Protein AF-A0A921BNP8-F1 (afdb_monomer)

Solvent-accessible surface area (backbone atoms only — not comparable to full-atom values): 3602 Å² total; per-residue (Å²): 140,87,83,90,85,87,77,92,50,64,70,57,47,63,75,74,42,79,58,51,72,44,72,54,98,96,36,79,76,46,74,37,38,68,68,57,49,25,73,74,34,99,81,57,44,72,65,64,62,62,75,77,106

Nearest PDB structures (foldseek):
  5kpi-assembly2_B  TM=6.873E-01  e=4.699E-01  Mus musculus
  8sq0-assembly1_B  TM=6.851E-01  e=5.779E-01  Saccharomyces cerevisiae
  7sel-assembly1_A  TM=7.015E-01  e=8.157E-01  Escherichia coli
  8px9-assembly1_A  TM=6.227E-01  e=9.362E-01  Escherichia coli
  7y1j-assembly1_A  TM=8.151E-01  e=3.237E+00  Rattus norvegicus

Structure (mmCIF, N/CA/C/O backbone):
data_AF-A0A921BNP8-F1
#
_entry.id   AF-A0A921BNP8-F1
#
loop_
_atom_site.group_PDB
_atom_site.id
_atom_site.type_symbol
_atom_site.label_atom_id
_atom_site.label_alt_id
_atom_site.label_comp_id
_atom_site.label_asym_id
_atom_site.label_entity_id
_atom_site.label_seq_id
_atom_site.pdbx_PDB_ins_code
_atom_site.Cartn_x
_atom_site.Cartn_y
_atom_site.Cartn_z
_atom_site.occupancy
_atom_s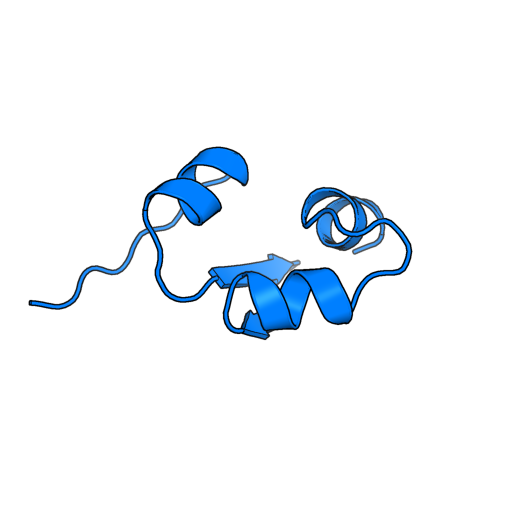ite.B_iso_or_equiv
_atom_site.auth_seq_id
_atom_site.auth_comp_id
_atom_site.auth_asym_id
_atom_site.auth_atom_id
_atom_site.pdbx_PDB_model_num
ATOM 1 N N . MET A 1 1 ? -7.541 -5.201 16.346 1.00 81.44 1 MET A N 1
ATOM 2 C CA . MET A 1 1 ? -8.388 -4.101 15.836 1.00 81.44 1 MET A CA 1
ATOM 3 C C . MET A 1 1 ? -8.142 -4.019 14.342 1.00 81.44 1 MET A C 1
ATOM 5 O O . MET A 1 1 ? -6.985 -4.116 13.963 1.00 81.44 1 MET A O 1
ATOM 9 N N . THR A 1 2 ? -9.177 -3.870 13.519 1.00 91.62 2 THR A N 1
ATOM 10 C CA . THR A 1 2 ? -9.036 -3.727 12.062 1.00 91.62 2 THR A CA 1
ATOM 11 C C . THR A 1 2 ? -9.890 -2.553 11.616 1.00 91.62 2 THR A C 1
ATOM 13 O O . THR A 1 2 ? -11.034 -2.436 12.055 1.00 91.62 2 THR A O 1
ATOM 16 N N . VAL A 1 3 ? -9.326 -1.681 10.785 1.00 92.69 3 VAL A N 1
ATOM 17 C CA . VAL A 1 3 ? -9.974 -0.460 10.298 1.00 92.69 3 VAL A CA 1
ATOM 18 C C . VAL A 1 3 ? -9.999 -0.506 8.779 1.00 92.69 3 VAL A C 1
ATOM 20 O O . VAL A 1 3 ? -9.009 -0.864 8.149 1.00 92.69 3 VAL A O 1
ATOM 23 N N . PHE A 1 4 ? -11.144 -0.154 8.203 1.00 93.31 4 PHE A N 1
ATOM 24 C CA . PHE A 1 4 ? -11.269 0.084 6.773 1.00 93.31 4 PHE A CA 1
ATOM 25 C C . PHE A 1 4 ? -11.337 1.590 6.538 1.00 93.31 4 PHE A C 1
ATOM 27 O O . PHE A 1 4 ? -12.187 2.264 7.123 1.00 93.31 4 PHE A O 1
ATOM 34 N N . VAL A 1 5 ? -10.448 2.105 5.692 1.00 92.81 5 VAL A N 1
ATOM 35 C CA . VAL A 1 5 ? -10.400 3.520 5.326 1.00 92.81 5 VAL A CA 1
ATOM 36 C C . VAL A 1 5 ? -10.488 3.656 3.810 1.00 92.81 5 VAL A C 1
ATOM 38 O O . VAL A 1 5 ? -9.872 2.892 3.070 1.00 92.81 5 VAL A O 1
ATOM 41 N N . SER A 1 6 ? -11.265 4.630 3.346 1.00 92.25 6 SER A N 1
ATOM 42 C CA . SER A 1 6 ? -11.340 5.006 1.935 1.00 92.25 6 SER A CA 1
ATOM 43 C C . SER A 1 6 ? -10.976 6.475 1.797 1.00 92.25 6 SER A C 1
ATOM 45 O O . SER A 1 6 ? -11.578 7.324 2.455 1.00 92.25 6 SER A O 1
ATOM 47 N N . THR A 1 7 ? -10.021 6.778 0.928 1.00 91.19 7 THR A N 1
ATOM 48 C CA . THR A 1 7 ? -9.558 8.139 0.663 1.00 91.19 7 THR A CA 1
ATOM 49 C C . THR A 1 7 ? -9.290 8.314 -0.826 1.00 91.19 7 THR A C 1
ATOM 51 O O . THR A 1 7 ? -9.018 7.348 -1.536 1.00 91.19 7 THR A O 1
ATOM 54 N N . HIS A 1 8 ? -9.390 9.555 -1.293 1.00 88.88 8 HIS A N 1
ATOM 55 C CA . HIS A 1 8 ? -8.958 9.962 -2.631 1.00 88.88 8 HIS A CA 1
ATOM 56 C C . HIS A 1 8 ? -7.507 10.471 -2.632 1.00 88.88 8 HIS A C 1
ATOM 58 O O . HIS A 1 8 ? -6.957 10.752 -3.691 1.00 88.88 8 HIS A O 1
ATOM 64 N N . GLN A 1 9 ? -6.894 10.612 -1.452 1.00 86.69 9 GLN A N 1
ATOM 65 C CA . GLN A 1 9 ? -5.506 11.025 -1.279 1.00 86.69 9 GLN A CA 1
ATOM 66 C C . GLN A 1 9 ? -4.643 9.800 -1.002 1.00 86.69 9 GLN A C 1
ATOM 68 O O . GLN A 1 9 ? -4.759 9.172 0.050 1.00 86.69 9 GLN A O 1
ATOM 73 N N . LEU A 1 10 ? -3.769 9.474 -1.946 1.00 83.62 10 LEU A N 1
ATOM 74 C CA . LEU A 1 10 ? -2.957 8.262 -1.901 1.00 83.62 10 LEU A CA 1
ATOM 75 C C . LEU A 1 10 ? -1.952 8.273 -0.743 1.00 83.62 10 LEU A C 1
ATOM 77 O O . LEU A 1 10 ? -1.824 7.270 -0.051 1.00 83.62 10 LEU A O 1
ATOM 81 N N . SER A 1 11 ? -1.361 9.433 -0.450 1.00 86.25 11 SER A N 1
ATOM 82 C CA . SER A 1 11 ? -0.446 9.626 0.683 1.00 86.25 11 SER A CA 1
ATOM 83 C C . SER A 1 11 ? -1.068 9.254 2.033 1.00 86.25 11 SER A C 1
ATOM 85 O O . SER A 1 11 ? -0.406 8.670 2.883 1.00 86.25 11 SER A O 1
ATOM 87 N N . VAL A 1 12 ? -2.362 9.531 2.219 1.00 89.44 12 VAL A N 1
ATOM 88 C CA . VAL A 1 12 ? -3.089 9.164 3.445 1.00 89.44 12 VAL A CA 1
ATOM 89 C C . VAL A 1 12 ? -3.305 7.651 3.518 1.00 89.44 12 VAL A C 1
ATOM 91 O O . VAL A 1 12 ? -3.224 7.065 4.595 1.00 89.44 12 VAL A O 1
ATOM 94 N N . ALA A 1 13 ? -3.571 6.998 2.381 1.00 89.56 13 ALA A N 1
ATOM 95 C CA . ALA A 1 13 ? -3.680 5.541 2.335 1.00 89.56 13 ALA A CA 1
ATOM 96 C C . ALA A 1 13 ? -2.334 4.870 2.653 1.00 89.56 13 ALA A C 1
ATOM 98 O O . ALA A 1 13 ? -2.315 3.886 3.382 1.00 89.56 13 ALA A O 1
ATOM 99 N N . GLU A 1 14 ? -1.226 5.420 2.155 1.00 86.12 14 GLU A N 1
ATOM 100 C CA . GLU A 1 14 ? 0.130 4.926 2.426 1.00 86.12 14 GLU A CA 1
ATOM 101 C C . GLU A 1 14 ? 0.554 5.107 3.884 1.00 86.12 14 GLU A C 1
ATOM 103 O O . GLU A 1 14 ? 1.163 4.207 4.453 1.00 86.12 14 GLU A O 1
ATOM 108 N N . GLU A 1 15 ? 0.210 6.234 4.509 1.00 89.94 15 GLU A N 1
ATOM 109 C CA . GLU A 1 15 ? 0.550 6.494 5.912 1.00 89.94 15 GLU A CA 1
ATOM 110 C C . GLU A 1 15 ? -0.238 5.598 6.880 1.00 89.94 15 GLU A C 1
ATOM 112 O O . GLU A 1 15 ? 0.283 5.183 7.915 1.00 89.94 15 GLU A O 1
ATOM 117 N N . MET A 1 16 ? -1.506 5.310 6.567 1.00 91.00 16 MET A N 1
ATOM 118 C CA . MET A 1 16 ? -2.427 4.681 7.518 1.00 91.00 16 MET A CA 1
ATOM 119 C C . MET A 1 16 ? -2.668 3.185 7.297 1.00 91.00 16 MET A C 1
ATOM 121 O O . MET A 1 16 ? -3.129 2.522 8.228 1.00 91.00 16 MET A O 1
ATOM 125 N N . ALA A 1 17 ? -2.455 2.654 6.089 1.00 91.81 17 ALA A N 1
ATOM 126 C CA . ALA A 1 17 ? -2.900 1.309 5.736 1.00 91.81 17 ALA A CA 1
ATOM 127 C C . ALA A 1 17 ? -1.745 0.317 5.572 1.00 91.81 17 ALA A C 1
ATOM 129 O O . ALA A 1 17 ? -0.808 0.537 4.812 1.00 91.81 17 ALA A O 1
ATOM 130 N N . ASP A 1 18 ? -1.895 -0.859 6.184 1.00 91.62 18 ASP A N 1
ATOM 131 C CA . ASP A 1 18 ? -0.992 -1.994 5.951 1.00 91.62 18 ASP A CA 1
ATOM 132 C C . ASP A 1 18 ? -1.133 -2.558 4.522 1.00 91.62 18 ASP A C 1
ATOM 134 O O . ASP A 1 18 ? -0.211 -3.160 3.967 1.00 91.62 18 ASP A O 1
ATOM 138 N N . ARG A 1 19 ? -2.324 -2.403 3.926 1.00 91.50 19 ARG A N 1
ATOM 139 C CA . ARG A 1 19 ? -2.669 -2.861 2.574 1.00 91.50 19 ARG A CA 1
ATOM 140 C C . ARG A 1 19 ? -3.547 -1.838 1.878 1.00 91.50 19 ARG A C 1
ATOM 142 O O . ARG A 1 19 ? -4.483 -1.311 2.476 1.00 91.50 19 ARG A O 1
ATOM 149 N N . ILE A 1 20 ? -3.297 -1.628 0.594 1.00 92.00 20 ILE A N 1
ATOM 150 C CA . ILE A 1 20 ? -3.957 -0.603 -0.210 1.00 92.00 20 ILE A CA 1
ATOM 151 C C . ILE A 1 20 ? -4.669 -1.276 -1.378 1.00 92.00 20 ILE A C 1
ATOM 153 O O . ILE A 1 20 ? -4.127 -2.171 -2.023 1.00 92.00 20 ILE A O 1
ATOM 157 N N . GLY A 1 21 ? -5.906 -0.848 -1.632 1.00 90.19 21 GLY A N 1
ATOM 158 C CA . GLY A 1 21 ? -6.686 -1.232 -2.803 1.00 90.19 21 GLY A CA 1
ATOM 159 C C . GLY A 1 21 ? -6.990 -0.013 -3.664 1.00 90.19 21 GLY A C 1
ATOM 160 O O . GLY A 1 21 ? -7.482 0.990 -3.153 1.00 90.19 21 GLY A O 1
ATOM 161 N N . ILE A 1 22 ? -6.732 -0.105 -4.967 1.00 86.75 22 ILE A N 1
ATOM 162 C CA . ILE A 1 22 ? -7.064 0.940 -5.939 1.00 86.75 22 ILE A CA 1
ATOM 163 C C . ILE A 1 22 ? -8.336 0.525 -6.662 1.00 86.75 22 ILE A C 1
ATOM 165 O O . ILE A 1 22 ? -8.382 -0.528 -7.298 1.00 86.75 22 ILE A O 1
ATOM 169 N N . MET A 1 23 ? -9.375 1.351 -6.562 1.00 86.19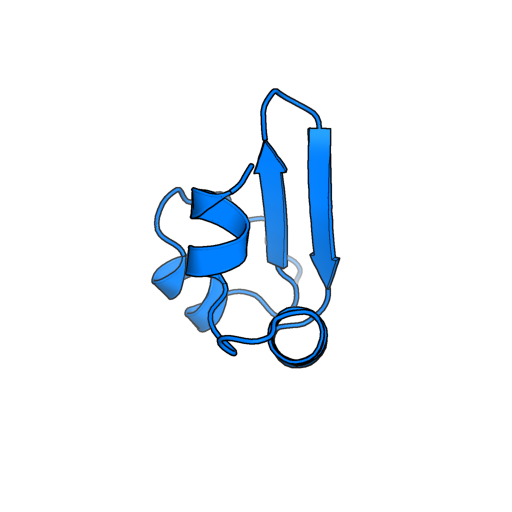 23 MET A N 1
ATOM 170 C CA . MET A 1 23 ? -10.639 1.137 -7.261 1.00 86.19 23 MET A CA 1
ATOM 171 C C . MET A 1 23 ? -10.792 2.120 -8.418 1.00 86.19 23 MET A C 1
ATOM 173 O O . MET A 1 23 ? -10.605 3.321 -8.242 1.00 86.19 23 MET A O 1
ATOM 177 N N . HIS A 1 24 ? -11.209 1.615 -9.575 1.00 82.50 24 HIS A N 1
ATOM 178 C CA . HIS A 1 24 ? -11.554 2.413 -10.747 1.00 82.50 2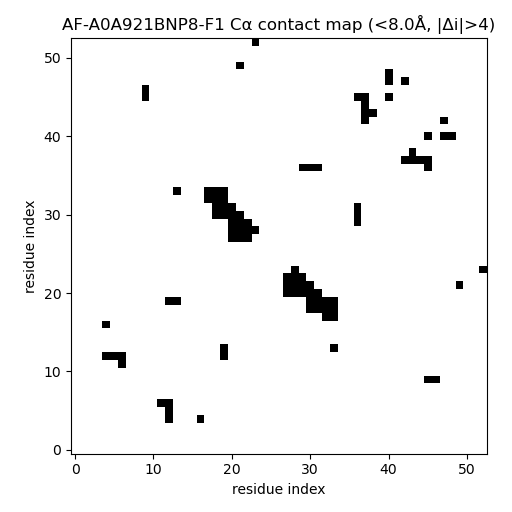4 HIS A CA 1
ATOM 179 C C . HIS A 1 24 ? -12.869 1.897 -11.345 1.00 82.50 24 HIS A C 1
ATOM 181 O O . HIS A 1 24 ? -13.036 0.693 -11.535 1.00 82.50 24 HIS A O 1
ATOM 187 N N . GLN A 1 25 ? -13.832 2.794 -11.591 1.00 86.12 25 GLN A N 1
ATOM 188 C CA . GLN A 1 25 ? -15.151 2.464 -12.169 1.00 86.12 25 GLN A CA 1
ATOM 189 C C . GLN A 1 25 ? -15.867 1.274 -11.494 1.00 86.12 25 GLN A C 1
ATOM 191 O O . GLN A 1 25 ? -16.435 0.401 -12.149 1.00 86.12 25 GLN A O 1
ATOM 196 N N . GLY A 1 26 ? -15.827 1.213 -10.160 1.00 87.62 26 GLY A N 1
ATOM 197 C CA . GLY A 1 26 ? -16.472 0.139 -9.395 1.00 87.62 26 GLY A CA 1
ATOM 198 C C . GLY A 1 26 ? -15.758 -1.216 -9.466 1.00 87.62 26 GLY A C 1
ATOM 199 O O . GLY A 1 26 ? -16.329 -2.226 -9.061 1.00 87.62 26 GLY A O 1
ATOM 200 N N . ARG A 1 27 ? -14.518 -1.260 -9.966 1.00 85.19 27 ARG A N 1
ATOM 201 C CA . ARG A 1 27 ? -13.680 -2.464 -10.016 1.00 85.19 27 ARG A CA 1
ATOM 202 C C . ARG A 1 27 ? -12.401 -2.254 -9.217 1.00 85.19 27 ARG A C 1
ATOM 204 O O . ARG A 1 27 ? -11.821 -1.172 -9.243 1.00 85.19 27 ARG A O 1
ATOM 211 N N . LEU A 1 28 ? -11.959 -3.299 -8.521 1.00 86.12 28 LEU A N 1
ATOM 212 C CA . LEU A 1 28 ? -10.666 -3.322 -7.844 1.00 86.12 28 LEU A CA 1
ATOM 213 C C . LEU A 1 28 ? -9.579 -3.563 -8.894 1.00 86.12 28 LEU A C 1
ATOM 215 O O . LEU A 1 28 ? -9.495 -4.650 -9.462 1.00 86.12 28 LEU A O 1
ATOM 219 N N . PHE A 1 29 ? -8.803 -2.526 -9.181 1.00 83.25 29 PHE A N 1
ATOM 220 C CA . PHE A 1 29 ? -7.753 -2.538 -10.191 1.00 83.25 29 PHE A CA 1
ATOM 221 C C . PHE A 1 29 ? -6.441 -3.111 -9.641 1.00 83.25 29 PHE A C 1
ATOM 223 O O . PHE A 1 29 ? -5.781 -3.892 -10.317 1.00 83.25 29 PHE A O 1
ATOM 230 N N . ALA A 1 30 ? -6.090 -2.774 -8.396 1.00 84.69 30 ALA A N 1
ATOM 231 C CA . ALA A 1 30 ? -4.900 -3.284 -7.717 1.00 84.69 30 ALA A CA 1
ATOM 232 C C . ALA A 1 30 ? -5.161 -3.474 -6.220 1.00 84.69 30 ALA A C 1
ATOM 234 O O . ALA A 1 30 ? -5.975 -2.755 -5.638 1.00 84.69 30 ALA A O 1
ATOM 235 N N . PHE A 1 31 ? -4.479 -4.434 -5.595 1.00 88.88 31 PHE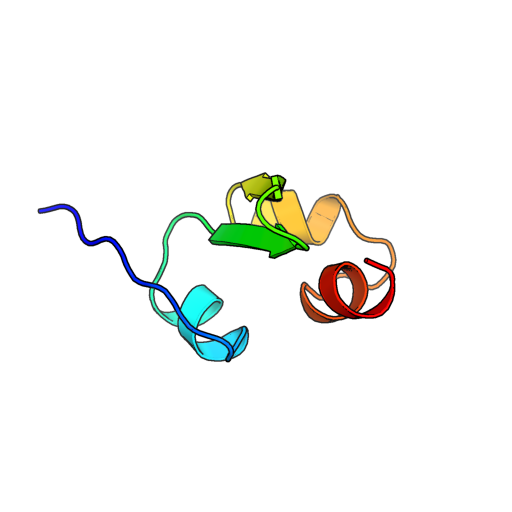 A N 1
ATOM 236 C CA . PHE A 1 31 ? -4.540 -4.663 -4.153 1.00 88.88 31 PHE A CA 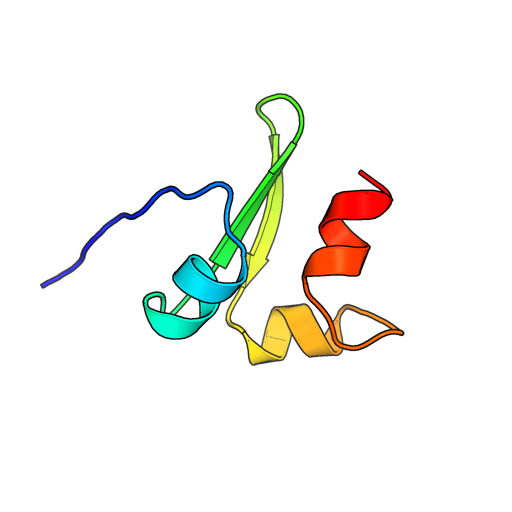1
ATOM 237 C C . PHE A 1 31 ? -3.275 -5.360 -3.656 1.00 88.88 31 PHE A C 1
ATOM 239 O O . PHE A 1 31 ? -2.889 -6.387 -4.209 1.00 88.88 31 PHE A O 1
ATOM 246 N N . GLY A 1 32 ? -2.662 -4.830 -2.602 1.00 90.06 32 GLY A N 1
ATOM 247 C CA . GLY A 1 32 ? -1.417 -5.367 -2.057 1.00 90.06 32 GLY A CA 1
ATOM 248 C C . G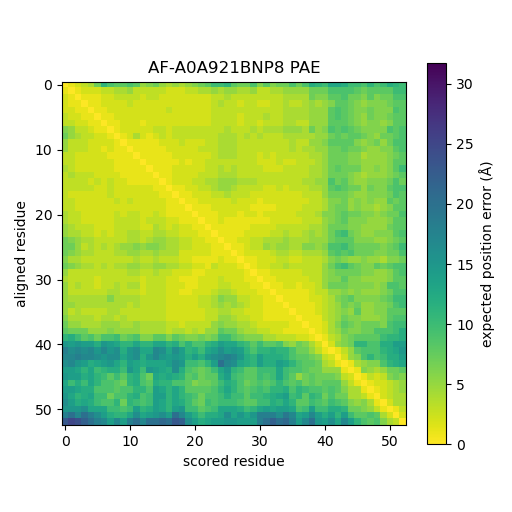LY A 1 32 ? -0.888 -4.548 -0.887 1.00 90.06 32 GLY A C 1
ATOM 249 O O . GLY A 1 32 ? -1.519 -3.578 -0.462 1.00 90.06 32 GLY A O 1
ATOM 250 N N . SER A 1 33 ? 0.253 -4.955 -0.342 1.00 90.25 33 SER A N 1
ATOM 251 C CA . SER A 1 33 ? 1.059 -4.107 0.536 1.00 90.25 33 SER A CA 1
ATOM 252 C C . SER A 1 33 ? 1.686 -2.955 -0.254 1.00 90.25 33 SER A C 1
ATOM 254 O O . SER A 1 33 ? 1.729 -2.964 -1.486 1.00 90.25 33 SER A O 1
ATOM 256 N N . HIS A 1 34 ? 2.203 -1.961 0.461 1.00 83.25 34 HIS A N 1
ATOM 257 C CA . HIS A 1 34 ? 2.917 -0.848 -0.158 1.00 83.25 34 HIS A CA 1
ATOM 258 C C . HIS A 1 34 ? 4.112 -1.322 -1.011 1.00 83.25 34 HIS A C 1
ATOM 260 O O . HIS A 1 34 ? 4.255 -0.887 -2.151 1.00 83.25 34 HIS A O 1
ATOM 266 N N . GLU A 1 35 ? 4.909 -2.278 -0.518 1.00 84.25 35 GLU A N 1
ATOM 267 C CA . GLU A 1 35 ? 6.034 -2.856 -1.271 1.00 84.25 35 GLU A CA 1
ATOM 268 C C . GLU A 1 35 ? 5.579 -3.609 -2.529 1.00 84.25 35 GLU A C 1
ATOM 270 O O . GLU A 1 35 ? 6.175 -3.443 -3.593 1.00 84.25 35 GLU A O 1
ATOM 275 N N . GLU A 1 36 ? 4.514 -4.414 -2.435 1.00 86.06 36 GLU A N 1
ATOM 276 C CA . GLU A 1 36 ? 3.977 -5.173 -3.574 1.00 86.06 36 GLU A CA 1
ATOM 277 C C . GLU A 1 36 ? 3.508 -4.238 -4.693 1.00 86.06 36 GLU A C 1
ATOM 279 O O . GLU A 1 36 ? 3.769 -4.484 -5.872 1.00 86.06 36 GLU A O 1
ATOM 284 N N . LEU A 1 37 ? 2.832 -3.149 -4.323 1.00 81.75 37 LEU A N 1
ATOM 285 C CA . LEU A 1 37 ? 2.302 -2.187 -5.280 1.00 81.75 37 LEU A CA 1
ATOM 286 C C . LEU A 1 37 ? 3.389 -1.280 -5.873 1.00 81.75 37 LEU A C 1
ATOM 288 O O . LEU A 1 37 ? 3.292 -0.933 -7.049 1.00 81.75 37 LEU A O 1
ATOM 292 N N . GLN A 1 38 ? 4.436 -0.935 -5.114 1.00 77.38 38 GLN A N 1
ATOM 293 C CA . GLN A 1 38 ? 5.608 -0.242 -5.660 1.00 77.38 38 GLN A CA 1
ATOM 294 C C . GLN A 1 38 ? 6.363 -1.117 -6.664 1.00 77.38 38 GLN A C 1
ATOM 296 O O . GLN A 1 38 ? 6.645 -0.673 -7.773 1.00 77.38 38 GLN A O 1
ATOM 301 N N . ALA A 1 39 ? 6.642 -2.376 -6.309 1.00 79.12 39 ALA A N 1
ATOM 302 C CA . ALA A 1 39 ? 7.375 -3.305 -7.168 1.00 79.12 39 ALA A CA 1
ATOM 303 C C . ALA A 1 39 ? 6.627 -3.630 -8.471 1.00 79.12 39 ALA A C 1
ATOM 305 O O . ALA A 1 39 ? 7.246 -3.922 -9.496 1.00 79.12 39 ALA A O 1
ATOM 306 N N . ALA A 1 40 ? 5.294 -3.568 -8.448 1.00 70.44 40 ALA A N 1
ATOM 307 C CA . ALA A 1 40 ? 4.454 -3.747 -9.627 1.00 70.44 40 ALA A CA 1
ATOM 308 C C . ALA A 1 40 ? 4.547 -2.582 -10.632 1.00 70.44 40 ALA A C 1
ATOM 310 O O . ALA A 1 40 ? 3.988 -2.689 -11.726 1.00 70.44 40 ALA A O 1
ATOM 311 N N . ASN A 1 41 ? 5.242 -1.488 -10.300 1.00 66.06 41 ASN A N 1
ATOM 312 C CA . ASN A 1 41 ? 5.196 -0.254 -11.065 1.00 66.06 41 ASN A CA 1
ATOM 313 C C . ASN A 1 41 ? 6.588 0.243 -11.491 1.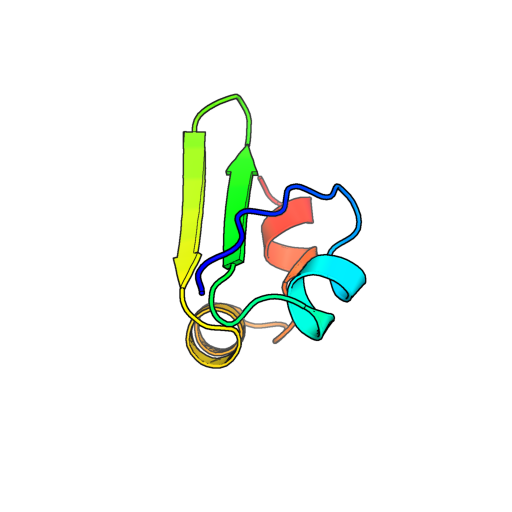00 66.06 41 ASN A C 1
ATOM 315 O O . ASN A 1 41 ? 7.496 0.362 -10.676 1.00 66.06 41 ASN A O 1
ATOM 319 N N . ARG A 1 42 ? 6.769 0.584 -12.778 1.00 57.97 42 ARG A N 1
ATOM 320 C CA . ARG A 1 42 ? 8.074 1.050 -13.307 1.00 57.97 42 ARG A CA 1
ATOM 321 C C . ARG A 1 42 ? 8.550 2.364 -12.688 1.00 57.97 42 ARG A C 1
ATOM 323 O O . ARG A 1 42 ? 9.755 2.588 -12.631 1.00 57.97 42 ARG A O 1
ATOM 330 N N . ASP A 1 43 ? 7.612 3.189 -12.229 1.00 61.38 43 ASP A N 1
ATOM 331 C CA . ASP A 1 43 ? 7.893 4.509 -11.662 1.00 61.38 43 ASP A CA 1
ATOM 332 C C . ASP A 1 43 ? 7.919 4.503 -10.119 1.00 61.38 43 ASP A C 1
ATOM 334 O O . ASP A 1 43 ? 8.115 5.552 -9.513 1.00 61.38 43 ASP A O 1
ATOM 338 N N . ASN A 1 44 ? 7.746 3.336 -9.474 1.00 59.72 44 ASN A N 1
ATOM 339 C CA . ASN A 1 44 ? 7.724 3.136 -8.012 1.00 59.72 44 ASN A CA 1
ATOM 340 C C . ASN A 1 44 ? 6.725 4.009 -7.218 1.00 59.72 44 ASN A C 1
ATOM 342 O O . ASN A 1 44 ? 6.833 4.097 -5.999 1.00 59.72 44 ASN A O 1
ATOM 346 N N . THR A 1 45 ? 5.740 4.646 -7.858 1.00 62.72 45 THR A N 1
ATOM 347 C CA . THR A 1 45 ? 4.719 5.451 -7.163 1.00 62.72 45 THR A CA 1
ATOM 348 C C . THR A 1 45 ? 3.325 4.885 -7.389 1.00 62.72 45 THR A C 1
ATOM 350 O O . THR A 1 45 ? 2.997 4.430 -8.480 1.00 62.72 45 THR A O 1
ATOM 353 N N . LEU A 1 46 ? 2.458 4.912 -6.376 1.00 65.38 46 LEU A N 1
ATOM 354 C CA . LEU A 1 46 ? 1.063 4.488 -6.545 1.00 65.38 46 LEU A CA 1
ATOM 355 C C . LEU A 1 46 ? 0.281 5.426 -7.487 1.00 65.38 46 LEU A C 1
ATOM 357 O O . LEU A 1 46 ? -0.694 5.014 -8.115 1.00 65.38 46 LEU A O 1
ATOM 361 N N . GLU A 1 47 ? 0.714 6.682 -7.618 1.00 65.12 47 GLU A N 1
ATOM 362 C CA . GLU A 1 47 ? 0.059 7.700 -8.448 1.00 65.12 47 GLU A CA 1
ATOM 363 C C . GLU A 1 47 ? 0.062 7.337 -9.934 1.00 65.12 47 GLU A C 1
ATOM 365 O O . GLU A 1 47 ? -0.923 7.595 -10.627 1.00 65.12 47 GLU A O 1
ATOM 370 N N . SER A 1 48 ? 1.106 6.672 -10.436 1.00 63.34 48 SER A N 1
ATOM 371 C CA . SER A 1 48 ? 1.132 6.252 -11.840 1.00 63.34 48 SER A CA 1
ATOM 372 C C . SER A 1 48 ? 0.189 5.079 -12.140 1.00 63.34 48 SER A C 1
ATOM 374 O O . SER A 1 48 ? -0.278 4.984 -13.274 1.00 63.34 48 SER A O 1
ATOM 376 N N . ILE A 1 49 ? -0.203 4.268 -11.142 1.00 64.56 49 ILE A N 1
ATOM 377 C CA . ILE A 1 49 ? -1.304 3.291 -11.292 1.00 64.56 49 ILE A CA 1
ATOM 378 C C . ILE A 1 49 ? -2.649 4.012 -11.457 1.00 64.56 49 ILE A C 1
ATOM 380 O O . ILE A 1 49 ? -3.511 3.543 -12.196 1.00 64.56 49 ILE A O 1
ATOM 384 N N . PHE A 1 50 ? -2.837 5.15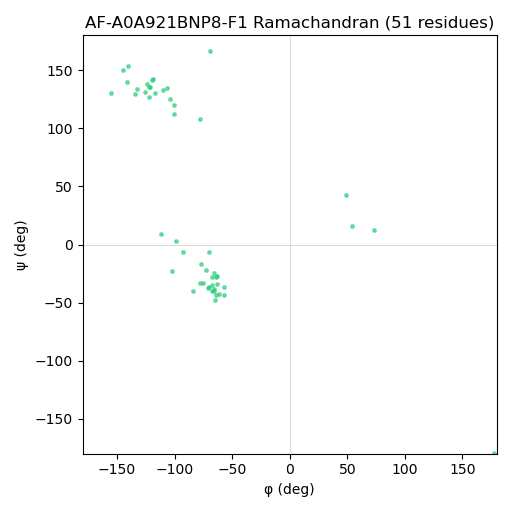8 -10.796 1.00 61.75 50 PHE A N 1
ATOM 385 C CA . PHE A 1 50 ? -4.090 5.913 -10.859 1.00 61.75 50 PHE A CA 1
ATOM 386 C C . PHE A 1 50 ? -4.243 6.725 -12.156 1.00 61.75 50 PHE A C 1
ATOM 388 O O . PHE A 1 50 ? -5.356 6.882 -12.650 1.00 61.75 50 PHE A O 1
ATOM 395 N N . LEU A 1 51 ? -3.144 7.234 -12.723 1.00 61.53 51 LEU A N 1
ATOM 396 C CA . LEU A 1 51 ? -3.167 8.111 -13.905 1.00 61.53 51 LEU A CA 1
ATOM 397 C C . LEU A 1 51 ? -3.401 7.387 -15.243 1.00 61.53 51 LEU A C 1
ATOM 399 O O . LEU A 1 51 ? -3.740 8.043 -16.226 1.00 61.53 51 LEU A O 1
ATOM 403 N N . TRP A 1 52 ? -3.226 6.065 -15.292 1.00 54.47 52 TRP A N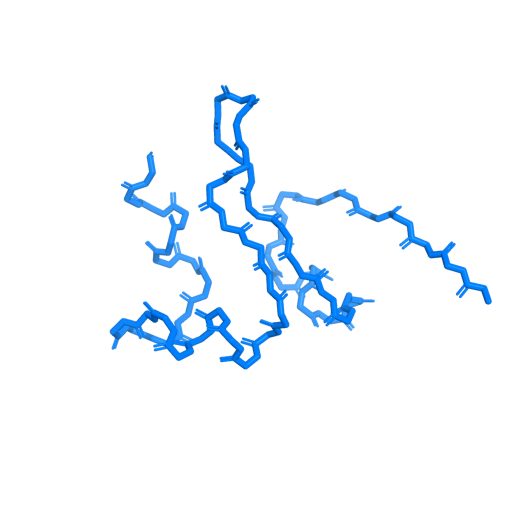 1
ATOM 404 C CA . TRP A 1 52 ? -3.400 5.248 -16.504 1.00 54.47 52 TRP A CA 1
ATOM 405 C C . TRP A 1 52 ? -4.607 4.293 -16.445 1.00 54.47 52 TRP A C 1
ATOM 407 O O . TRP A 1 52 ? -4.742 3.438 -17.323 1.00 54.47 52 TRP A O 1
ATOM 417 N N . GLY A 1 53 ? -5.454 4.424 -15.415 1.00 52.16 53 GLY A N 1
ATOM 418 C CA . GLY A 1 53 ? -6.686 3.649 -15.225 1.00 52.16 53 GLY A CA 1
ATOM 419 C C . GLY A 1 53 ? -7.889 4.225 -15.958 1.00 52.16 53 GLY A C 1
ATOM 420 O O . GLY A 1 53 ? -8.105 5.454 -15.857 1.00 52.16 53 GLY A O 1
#

Foldseek 3Di:
DDDDDDDPDVVVCLVPDQKDFDDDPNDTPDIDGLVVCLVVDPVSDNVVVVVVD

pLDDT: mean 80.75, std 12.03, range [52.16, 93.31]

Sequence (53 aa):
MTVFVSTHQLSVAEEMADRIGIMHQGRLFAFGSHEELQAANRDNTLESIFLWG

Mean predicted aligned error: 5.5 Å

Secondary structure (DSSP, 8-state):
-------S-HHHHHHH-SSEEEEETTEEEEEE-HHHHHHT-TTS-HHHHHHT-

Radius of gyration: 10.72 Å; Cα contacts (8 Å, |Δi|>4): 48; chains: 1; bounding box: 24×16×32 Å